Protein AF-A0A6P9CPY7-F1 (afdb_monomer_lite)

pLDDT: mean 78.08, std 15.71, range [41.0, 96.12]

Structure (mmCIF, N/CA/C/O backbone):
data_AF-A0A6P9CPY7-F1
#
_entry.id   AF-A0A6P9CPY7-F1
#
loop_
_atom_site.group_PDB
_atom_site.id
_atom_site.type_symbol
_atom_site.label_atom_id
_atom_site.label_alt_id
_atom_site.label_comp_id
_atom_site.label_asym_id
_atom_site.label_entity_id
_atom_site.label_seq_id
_atom_site.pdbx_PDB_ins_code
_atom_site.Cartn_x
_atom_site.Cartn_y
_atom_site.Cartn_z
_atom_site.occupancy
_atom_site.B_iso_or_equiv
_atom_site.auth_seq_id
_atom_site.auth_comp_id
_atom_site.auth_asym_id
_atom_site.auth_atom_id
_atom_site.pdbx_PDB_model_num
ATOM 1 N N . MET A 1 1 ? -2.309 67.312 27.959 1.00 41.00 1 MET A N 1
ATOM 2 C CA . MET A 1 1 ? -1.343 66.394 27.315 1.00 41.00 1 MET A CA 1
ATOM 3 C C . MET A 1 1 ? -1.838 64.968 27.578 1.00 41.00 1 MET A C 1
ATOM 5 O O . MET A 1 1 ? -1.518 64.408 28.607 1.00 41.00 1 MET A O 1
ATOM 9 N N . ALA A 1 2 ? -2.833 64.400 26.894 1.00 48.09 2 ALA A N 1
ATOM 10 C CA . ALA A 1 2 ? -3.036 64.218 25.455 1.00 48.09 2 ALA A CA 1
ATOM 11 C C . ALA A 1 2 ? -1.926 63.404 24.759 1.00 48.09 2 ALA A C 1
ATOM 13 O O . ALA A 1 2 ? -1.472 63.820 23.706 1.00 48.09 2 ALA A O 1
ATOM 14 N N . TRP A 1 3 ? -1.469 62.279 25.335 1.00 43.56 3 TRP A N 1
ATOM 15 C CA . TRP A 1 3 ? -0.611 61.332 24.593 1.00 43.56 3 TRP A CA 1
ATOM 16 C C . TRP A 1 3 ? -0.505 59.924 25.206 1.00 43.56 3 TRP A C 1
ATOM 18 O O . TRP A 1 3 ? 0.571 59.399 25.451 1.00 43.56 3 TRP A O 1
ATOM 28 N N . LEU A 1 4 ? -1.642 59.277 25.465 1.00 43.91 4 LEU A N 1
ATOM 29 C CA . LEU A 1 4 ? -1.666 57.874 25.910 1.00 43.91 4 LEU A CA 1
ATOM 30 C C . LEU A 1 4 ? -2.839 57.129 25.261 1.00 43.91 4 LEU A C 1
ATOM 32 O O . LEU A 1 4 ? -3.694 56.563 25.929 1.00 43.91 4 LEU A O 1
ATOM 36 N N . LYS A 1 5 ? -2.943 57.207 23.929 1.00 50.91 5 LYS A N 1
ATOM 37 C CA . LYS A 1 5 ? -3.998 56.516 23.160 1.00 50.91 5 LYS A CA 1
ATOM 38 C C . LYS A 1 5 ? -3.510 55.870 21.859 1.00 50.91 5 LYS A C 1
ATOM 40 O O . LYS A 1 5 ? -4.299 55.715 20.936 1.00 50.91 5 LYS A O 1
ATOM 45 N N . LEU A 1 6 ? -2.235 55.486 21.755 1.00 49.78 6 LEU A N 1
ATOM 46 C CA . LEU A 1 6 ? -1.705 54.995 20.473 1.00 49.78 6 LEU A CA 1
ATOM 47 C C . LEU A 1 6 ? -0.731 53.816 20.559 1.00 49.78 6 LEU A C 1
ATOM 49 O O . LEU A 1 6 ? 0.188 53.715 19.758 1.00 49.78 6 LEU A O 1
ATOM 53 N N . THR A 1 7 ? -0.930 52.898 21.503 1.00 50.34 7 THR A N 1
ATOM 54 C CA . THR A 1 7 ? -0.132 51.655 21.557 1.00 50.34 7 THR A CA 1
ATOM 55 C C . THR A 1 7 ? -0.964 50.377 21.615 1.00 50.34 7 THR A C 1
ATOM 57 O O . THR A 1 7 ? -0.409 49.294 21.468 1.00 50.34 7 THR A O 1
ATOM 60 N N . LEU A 1 8 ? -2.293 50.461 21.753 1.00 49.19 8 LEU A N 1
ATOM 61 C CA . LEU A 1 8 ? -3.130 49.269 21.919 1.00 49.19 8 LEU A CA 1
ATOM 62 C C . LEU A 1 8 ? -3.515 48.487 20.640 1.00 49.19 8 LEU A C 1
ATOM 64 O O . LEU A 1 8 ? -3.767 47.293 20.783 1.00 49.19 8 LEU A O 1
ATOM 68 N N . PRO A 1 9 ? -3.571 49.045 19.409 1.00 51.78 9 PRO A N 1
ATOM 69 C CA . PRO A 1 9 ? -4.073 48.257 18.280 1.00 51.78 9 PRO A CA 1
ATOM 70 C C . PRO A 1 9 ? -2.996 47.416 17.571 1.00 51.78 9 PRO A C 1
ATOM 72 O O . PRO A 1 9 ? -3.348 46.489 16.848 1.00 51.78 9 PRO A O 1
ATOM 75 N N . LEU A 1 10 ? -1.695 47.676 17.774 1.00 50.38 10 LEU A N 1
ATOM 76 C CA . LEU A 1 10 ? -0.636 46.948 17.053 1.00 50.38 10 LEU A CA 1
ATOM 77 C C . LEU A 1 10 ? -0.353 45.540 17.602 1.00 50.38 10 LEU A C 1
ATOM 79 O O . LEU A 1 10 ? 0.036 44.664 16.833 1.00 50.38 10 LEU A O 1
ATOM 83 N N . CYS A 1 11 ? -0.606 45.276 18.888 1.00 51.62 11 CYS A N 1
ATOM 84 C CA . CYS A 1 11 ? -0.401 43.936 19.454 1.00 51.62 11 CYS A CA 1
ATOM 85 C C . CYS A 1 11 ? -1.474 42.920 19.022 1.00 51.62 11 CYS A C 1
ATOM 87 O O . CYS A 1 11 ? -1.214 41.720 19.043 1.00 51.62 11 CYS A O 1
ATOM 89 N N . PHE A 1 12 ? -2.656 43.373 18.590 1.00 51.72 12 PHE A N 1
ATOM 90 C CA . PHE A 1 12 ? -3.735 42.478 18.155 1.00 51.72 12 PHE A CA 1
ATOM 91 C C . PHE A 1 12 ? -3.579 41.985 16.708 1.00 51.72 12 PHE A C 1
ATOM 93 O O . PHE A 1 12 ? -4.061 40.904 16.382 1.00 51.72 12 PHE A O 1
ATOM 100 N N . LEU A 1 13 ? -2.861 42.720 15.852 1.00 51.91 13 LEU A N 1
ATOM 101 C CA . LEU A 1 13 ? -2.610 42.317 14.460 1.00 51.91 13 LEU A CA 1
ATOM 102 C C . LEU A 1 13 ? -1.471 41.294 14.317 1.00 51.91 13 LEU A C 1
ATOM 104 O O . LEU A 1 13 ? -1.487 40.500 13.380 1.00 51.91 13 LEU A O 1
ATOM 108 N N . GLY A 1 14 ? -0.517 41.256 15.256 1.00 53.31 14 GLY A N 1
ATOM 109 C CA . GLY A 1 14 ? 0.569 40.265 15.252 1.00 53.31 14 GLY A CA 1
ATOM 110 C C . GLY A 1 14 ? 0.136 38.857 15.681 1.00 53.31 14 GLY A C 1
ATOM 111 O O . GLY A 1 14 ? 0.717 37.873 15.234 1.00 53.31 14 GLY A O 1
ATOM 112 N N . ALA A 1 15 ? -0.909 38.746 16.506 1.00 55.06 15 ALA A N 1
ATOM 113 C CA . ALA A 1 15 ? -1.390 37.465 17.032 1.00 55.06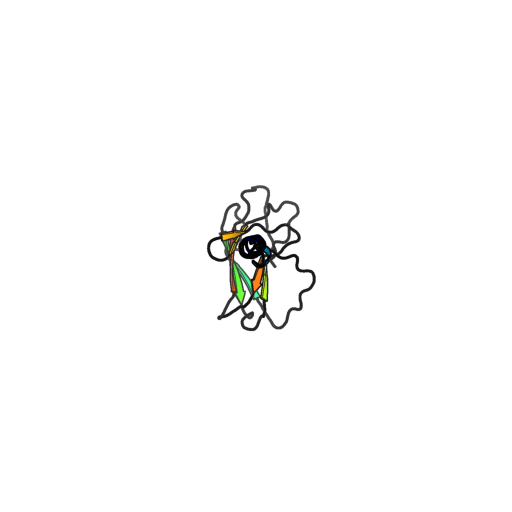 15 ALA A CA 1
ATOM 114 C C . ALA A 1 15 ? -2.281 36.679 16.049 1.00 55.06 15 ALA A C 1
ATOM 116 O O . ALA A 1 15 ? -2.472 35.480 16.226 1.00 55.06 15 ALA A O 1
ATOM 117 N N . LEU A 1 16 ? -2.810 37.328 15.004 1.00 53.69 16 LEU A N 1
ATOM 118 C CA . LEU A 1 16 ? -3.711 36.706 14.021 1.00 53.69 16 LEU A CA 1
ATOM 119 C C . LEU A 1 16 ? -2.994 36.099 12.801 1.00 53.69 16 LEU A C 1
ATOM 121 O O . LEU A 1 16 ? -3.632 35.404 12.016 1.00 53.69 16 LEU A O 1
ATOM 125 N N . LEU A 1 17 ? -1.686 36.332 12.631 1.00 54.03 17 LEU A N 1
ATOM 126 C CA . LEU A 1 17 ? -0.915 35.833 11.477 1.00 54.03 17 LEU A CA 1
ATOM 127 C C . LEU A 1 17 ? -0.151 34.528 11.743 1.00 54.03 17 LEU A C 1
ATOM 129 O O . LEU A 1 17 ? 0.429 33.956 10.824 1.00 54.03 17 LEU A O 1
ATOM 133 N N . VAL A 1 18 ? -0.177 34.023 12.975 1.00 56.78 18 VAL A N 1
ATOM 134 C CA . VAL A 1 18 ? 0.373 32.712 13.346 1.00 56.78 18 VAL A CA 1
ATOM 135 C C . VAL A 1 18 ? -0.775 31.725 13.530 1.00 56.78 18 VAL A C 1
ATOM 137 O O . VAL A 1 18 ? -1.040 31.242 14.627 1.00 56.78 18 VAL A O 1
ATOM 140 N N . LEU A 1 19 ? -1.481 31.406 12.439 1.00 54.00 19 LEU A N 1
ATOM 141 C CA . LEU A 1 19 ? -2.185 30.126 12.410 1.00 54.00 19 LEU A CA 1
ATOM 142 C C . LEU A 1 19 ? -1.112 29.031 12.479 1.00 54.00 19 LEU A C 1
ATOM 144 O O . LEU A 1 19 ? -0.206 29.022 11.638 1.00 54.00 19 LEU A O 1
ATOM 148 N N . PRO A 1 20 ? -1.166 28.112 13.455 1.00 54.22 20 PRO A N 1
ATOM 149 C CA . PRO A 1 20 ? -0.209 27.031 13.515 1.00 54.22 20 PRO A CA 1
ATOM 150 C C . PRO A 1 20 ? -0.470 26.117 12.318 1.00 54.22 20 PRO A C 1
ATOM 152 O O . PRO A 1 20 ? -1.401 25.314 12.322 1.00 54.22 20 PRO A O 1
ATOM 155 N N . ALA A 1 21 ? 0.408 26.169 11.314 1.00 55.47 21 ALA A N 1
ATOM 156 C CA . ALA A 1 21 ? 0.531 25.104 10.313 1.00 55.47 21 ALA A CA 1
ATOM 157 C C . ALA A 1 21 ? 0.732 23.719 10.978 1.00 55.47 21 ALA A C 1
ATOM 159 O O . ALA A 1 21 ? 0.482 22.684 10.374 1.00 55.47 21 ALA A O 1
ATOM 160 N N . TYR A 1 22 ? 1.104 23.721 12.262 1.00 51.31 22 TYR A N 1
ATOM 161 C CA . TYR A 1 22 ? 1.220 22.578 13.161 1.00 51.31 22 TYR A CA 1
ATOM 162 C C . TYR A 1 22 ? -0.090 21.821 13.452 1.00 51.31 22 TYR A C 1
ATOM 164 O O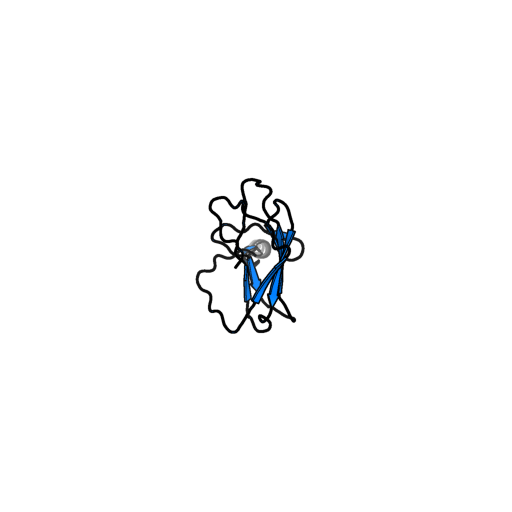 . TYR A 1 22 ? -0.036 20.717 13.983 1.00 51.31 22 TYR A O 1
ATOM 172 N N . CYS A 1 23 ? -1.266 22.380 13.137 1.00 47.31 23 CYS A N 1
ATOM 173 C CA . CYS A 1 23 ? -2.538 21.661 13.296 1.00 47.31 23 CYS A CA 1
ATOM 174 C C . CYS A 1 23 ? -2.900 20.771 12.097 1.00 47.31 23 CYS A C 1
ATOM 176 O O . CYS A 1 23 ? -3.892 20.046 12.167 1.00 47.31 23 CYS A O 1
ATOM 178 N N . GLN A 1 24 ? -2.122 20.793 11.011 1.00 54.16 24 GLN A N 1
ATOM 179 C CA . GLN A 1 24 ? -2.272 19.807 9.945 1.00 54.16 24 GLN A CA 1
ATOM 180 C C . GLN A 1 24 ? -1.512 18.546 10.356 1.00 54.16 24 GLN A C 1
ATOM 182 O O . GLN A 1 24 ? -0.283 18.543 10.393 1.00 54.16 24 GLN A O 1
ATOM 187 N N . GLN A 1 25 ? -2.243 17.488 10.714 1.00 59.38 25 GLN A N 1
ATOM 188 C CA . GLN A 1 25 ? -1.642 16.174 10.933 1.00 59.38 25 GLN A CA 1
ATOM 189 C C . GLN A 1 25 ? -0.925 15.765 9.647 1.00 59.38 25 GLN A C 1
ATOM 191 O O . GLN A 1 25 ? -1.538 15.710 8.580 1.00 59.38 25 GLN A O 1
ATOM 196 N N . ALA A 1 26 ? 0.390 15.565 9.745 1.00 69.06 26 ALA A N 1
ATOM 197 C CA . ALA A 1 26 ? 1.156 15.036 8.636 1.00 69.06 26 ALA A CA 1
ATOM 198 C C . ALA A 1 26 ? 0.661 13.610 8.355 1.00 69.06 26 ALA A C 1
ATOM 200 O O . ALA A 1 26 ? 0.415 12.856 9.295 1.00 69.06 26 ALA A O 1
ATOM 201 N N . PRO A 1 27 ? 0.520 13.228 7.084 1.00 81.19 27 PRO A N 1
ATOM 202 C CA . PRO A 1 27 ? -0.041 11.926 6.731 1.00 81.19 27 PRO A CA 1
ATOM 203 C C . PRO A 1 27 ? 0.852 10.743 7.109 1.00 81.19 27 PRO A C 1
ATOM 205 O O . PRO A 1 27 ? 0.376 9.618 7.242 1.00 81.19 27 PRO A O 1
ATOM 208 N N . CYS A 1 28 ? 2.142 11.005 7.327 1.00 88.50 28 CYS A N 1
ATOM 209 C CA . CYS A 1 28 ? 3.085 10.059 7.902 1.00 88.50 28 CYS A CA 1
ATOM 210 C C . CYS A 1 28 ? 3.187 10.275 9.415 1.00 88.50 28 CYS A C 1
ATOM 212 O O . CYS A 1 28 ? 3.569 11.357 9.863 1.00 88.50 28 CYS A O 1
ATOM 214 N N . GLU A 1 29 ? 2.900 9.235 10.196 1.00 88.25 29 GLU A N 1
ATOM 215 C CA . GLU A 1 29 ? 3.014 9.252 11.656 1.00 88.25 29 GLU A CA 1
ATOM 216 C C . GLU A 1 29 ? 3.920 8.116 12.155 1.00 88.25 29 GLU A C 1
ATOM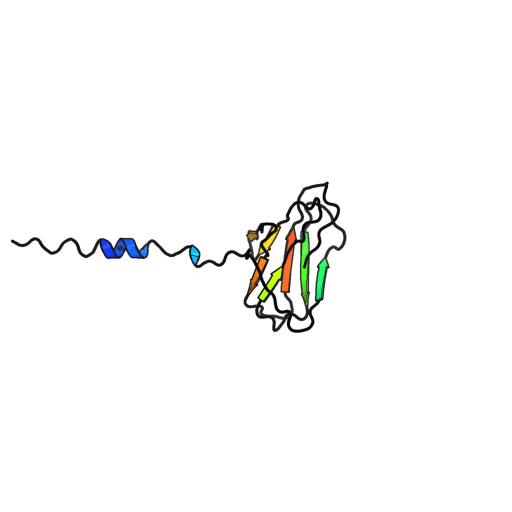 218 O O . GLU A 1 29 ? 3.942 7.012 11.604 1.00 88.25 29 GLU A O 1
ATOM 223 N N . VAL A 1 30 ? 4.670 8.370 13.233 1.00 86.12 30 VAL A N 1
ATOM 224 C CA . VAL A 1 30 ? 5.433 7.328 13.937 1.00 86.12 30 VAL A CA 1
ATOM 225 C C . VAL A 1 30 ? 4.490 6.580 14.873 1.00 86.12 30 VAL A C 1
ATOM 227 O O . VAL A 1 30 ? 4.200 7.030 15.986 1.00 86.12 30 VAL A O 1
ATOM 230 N N . VAL A 1 31 ? 4.025 5.410 14.441 1.00 83.19 31 VAL A N 1
ATOM 231 C CA . VAL A 1 31 ? 3.107 4.591 15.235 1.00 83.19 31 VAL A CA 1
ATOM 232 C C . VAL A 1 31 ? 3.883 3.631 16.132 1.00 83.19 31 VAL A C 1
ATOM 234 O O . VAL A 1 31 ? 4.590 2.743 15.667 1.00 83.19 31 VAL A O 1
ATOM 237 N N . ARG A 1 32 ? 3.727 3.785 17.451 1.00 80.75 32 ARG A N 1
ATOM 238 C CA . ARG A 1 32 ? 4.422 2.945 18.445 1.00 80.75 32 ARG A CA 1
ATOM 239 C C . ARG A 1 32 ? 3.626 1.727 18.899 1.00 80.75 32 ARG A C 1
ATOM 241 O O . ARG A 1 32 ? 4.214 0.750 19.350 1.00 80.75 32 ARG A O 1
ATOM 248 N N . LYS A 1 33 ? 2.296 1.805 18.860 1.00 79.81 33 LYS A N 1
ATOM 249 C CA . LYS A 1 33 ? 1.415 0.746 19.354 1.00 79.81 33 LYS A CA 1
ATOM 250 C C . LYS A 1 33 ? 0.120 0.736 18.560 1.00 79.81 33 LYS A C 1
ATOM 252 O O . LYS A 1 33 ? -0.552 1.758 18.469 1.00 79.81 33 LYS A O 1
ATOM 257 N N . THR A 1 34 ? -0.234 -0.432 18.049 1.00 77.62 34 THR A N 1
ATOM 258 C CA . THR A 1 34 ? -1.524 -0.704 17.418 1.00 77.62 34 THR A CA 1
ATOM 259 C C . THR A 1 34 ? -2.234 -1.799 18.205 1.00 77.62 34 THR A C 1
ATOM 261 O O . THR A 1 34 ? -1.597 -2.666 18.807 1.00 77.62 34 THR A O 1
ATOM 264 N N . VAL A 1 35 ? -3.562 -1.730 18.261 1.00 79.94 35 VAL A N 1
ATOM 265 C CA . VAL A 1 35 ? -4.399 -2.797 18.818 1.00 79.94 35 VAL A CA 1
ATOM 266 C C . VAL A 1 35 ? -5.331 -3.232 17.695 1.00 79.94 35 VAL A C 1
ATOM 268 O O . VAL A 1 35 ? -6.296 -2.517 17.422 1.00 79.94 35 VAL A O 1
ATOM 271 N N . PRO A 1 36 ? -5.037 -4.344 17.000 1.00 76.62 36 PRO A N 1
ATOM 272 C CA . PRO A 1 36 ? -5.945 -4.855 15.987 1.00 76.62 36 PRO A CA 1
ATOM 273 C C . PRO A 1 36 ? -7.244 -5.294 16.668 1.00 76.62 36 PRO A C 1
ATOM 275 O O . PRO A 1 36 ? -7.221 -6.055 17.637 1.00 76.62 36 PRO A O 1
ATOM 278 N N . GLN A 1 37 ? -8.378 -4.800 16.178 1.00 75.00 37 GLN A N 1
ATOM 279 C CA . GLN A 1 37 ? -9.702 -5.236 16.609 1.00 75.00 37 GLN A CA 1
ATOM 280 C C . GLN A 1 37 ? -10.481 -5.723 15.390 1.00 75.00 37 GLN A C 1
ATOM 282 O O . GLN A 1 37 ? -10.681 -4.970 14.442 1.00 75.00 37 GLN A O 1
ATOM 287 N N . GLY A 1 38 ? -10.920 -6.981 15.428 1.00 79.88 38 GLY A N 1
ATOM 288 C CA . GLY A 1 38 ? -11.669 -7.609 14.340 1.00 79.88 38 GLY A CA 1
ATOM 289 C C . GLY A 1 38 ? -10.804 -8.429 13.382 1.00 79.88 38 GLY A C 1
ATOM 290 O O . GLY A 1 38 ? -9.648 -8.741 13.665 1.00 79.88 38 GLY A O 1
ATOM 291 N N . SER A 1 39 ? -11.407 -8.814 12.260 1.00 85.00 39 SER A N 1
ATOM 292 C CA . SER A 1 39 ? -10.766 -9.567 11.184 1.00 85.00 39 SER A CA 1
ATOM 293 C C . SER A 1 39 ? -10.725 -8.692 9.940 1.00 85.00 39 SER A C 1
ATOM 295 O O . SER A 1 39 ? -11.754 -8.179 9.507 1.00 85.00 39 SER A O 1
ATOM 297 N N . PHE A 1 40 ? -9.528 -8.503 9.402 1.00 87.94 40 PHE A N 1
ATOM 298 C CA . PHE A 1 40 ? -9.267 -7.678 8.232 1.00 87.94 40 PHE A CA 1
ATOM 299 C C . PHE A 1 40 ? -8.402 -8.456 7.250 1.00 87.94 40 PHE A C 1
ATOM 301 O O . PHE A 1 40 ? -7.657 -9.362 7.635 1.00 87.94 40 PHE A O 1
ATOM 308 N N . ARG A 1 41 ? -8.498 -8.090 5.977 1.00 91.38 41 ARG A N 1
ATOM 309 C CA . ARG A 1 41 ? -7.701 -8.683 4.908 1.00 91.38 41 ARG A CA 1
ATOM 310 C C . ARG A 1 41 ? -7.065 -7.578 4.083 1.00 91.38 41 ARG A C 1
ATOM 312 O O . ARG A 1 41 ? -7.766 -6.672 3.643 1.00 91.38 41 ARG A O 1
ATOM 319 N N . LEU A 1 42 ? -5.750 -7.677 3.913 1.00 92.75 42 LEU A N 1
ATOM 320 C CA . LEU A 1 42 ? -4.942 -6.819 3.057 1.00 92.75 42 LEU A CA 1
ATOM 321 C C . LEU A 1 42 ? -4.775 -7.503 1.698 1.00 92.75 42 LEU A C 1
ATOM 323 O O . LEU A 1 42 ? -4.299 -8.635 1.640 1.00 92.75 42 LEU A O 1
ATOM 327 N N . ASP A 1 43 ? -5.139 -6.813 0.624 1.00 94.94 43 ASP A N 1
ATOM 328 C CA . ASP A 1 43 ? -4.936 -7.260 -0.752 1.00 94.94 43 ASP A CA 1
ATOM 329 C C . ASP A 1 43 ? -4.160 -6.180 -1.527 1.00 94.94 43 ASP A C 1
ATOM 331 O O . ASP A 1 43 ? -4.469 -4.986 -1.433 1.00 94.94 43 ASP A O 1
ATOM 335 N N . VAL A 1 44 ? -3.149 -6.607 -2.290 1.00 95.06 44 VAL A N 1
ATOM 336 C CA . VAL A 1 44 ? -2.277 -5.745 -3.103 1.00 95.06 44 VAL A CA 1
ATOM 337 C C . VAL A 1 44 ? -2.313 -6.216 -4.555 1.00 95.06 44 VAL A C 1
ATOM 339 O O . VAL A 1 44 ? -2.110 -7.400 -4.822 1.00 95.06 44 VAL A O 1
ATOM 342 N N . GLU A 1 45 ? -2.561 -5.295 -5.485 1.00 96.12 45 GLU A N 1
ATOM 343 C CA . GLU A 1 45 ? -2.643 -5.567 -6.924 1.00 96.12 45 GLU A CA 1
ATOM 344 C C . GLU A 1 45 ? -1.861 -4.508 -7.729 1.00 96.12 45 GLU A C 1
ATOM 346 O O . GLU A 1 45 ? -2.122 -3.317 -7.542 1.00 96.12 45 GLU A O 1
ATOM 351 N N . PRO A 1 46 ? -0.948 -4.888 -8.644 1.00 95.06 46 PRO A N 1
ATOM 352 C CA . PRO A 1 46 ? -0.560 -6.260 -8.993 1.00 95.06 46 PRO A CA 1
ATOM 353 C C . PRO A 1 46 ? 0.271 -6.941 -7.891 1.00 95.06 46 PRO A C 1
ATOM 355 O O . PRO A 1 46 ? 0.773 -6.285 -6.984 1.00 95.06 46 PRO A O 1
ATOM 358 N N . HIS A 1 47 ? 0.395 -8.270 -7.951 1.00 92.38 47 HIS A N 1
ATOM 359 C CA . HIS A 1 47 ? 1.176 -9.031 -6.966 1.00 92.38 47 HIS A CA 1
ATOM 360 C C . HIS A 1 47 ? 2.677 -9.056 -7.288 1.00 92.38 47 HIS A C 1
ATOM 362 O O . HIS A 1 47 ? 3.509 -9.050 -6.383 1.00 92.38 47 HIS A O 1
ATOM 368 N N . ASP A 1 48 ? 3.022 -9.063 -8.576 1.00 91.12 48 ASP A N 1
ATOM 369 C CA . ASP A 1 48 ? 4.408 -9.116 -9.029 1.00 91.12 48 ASP A CA 1
ATOM 370 C C . ASP A 1 48 ? 5.059 -7.733 -8.970 1.00 91.12 48 ASP A C 1
ATOM 372 O O . ASP A 1 48 ? 4.523 -6.748 -9.485 1.00 91.12 48 ASP A O 1
ATOM 376 N N . TYR A 1 49 ? 6.241 -7.665 -8.355 1.00 89.25 49 TYR A N 1
ATOM 377 C CA . TYR A 1 49 ? 6.953 -6.406 -8.194 1.00 89.25 49 TYR A CA 1
ATOM 378 C C . TYR A 1 49 ? 7.636 -5.963 -9.500 1.00 89.25 49 TYR A C 1
ATOM 380 O O . TYR A 1 49 ? 8.605 -6.567 -9.957 1.00 89.25 49 TYR A O 1
ATOM 388 N N . THR A 1 50 ? 7.173 -4.847 -10.049 1.00 91.38 50 THR A N 1
ATOM 389 C CA . THR A 1 50 ? 7.804 -4.044 -11.098 1.00 91.38 50 THR A CA 1
ATOM 390 C C . THR A 1 50 ? 8.227 -2.668 -10.547 1.00 91.38 50 THR A C 1
ATOM 392 O O . THR A 1 50 ? 7.400 -1.976 -9.943 1.00 91.38 50 THR A O 1
ATOM 395 N N . PRO A 1 51 ? 9.491 -2.234 -10.735 1.00 90.19 51 PRO A N 1
ATOM 396 C CA . PRO A 1 51 ? 9.950 -0.896 -10.353 1.00 90.19 51 PRO A CA 1
ATOM 397 C C . PRO A 1 51 ? 9.197 0.225 -11.076 1.00 90.19 51 PRO A C 1
ATOM 399 O O . PRO A 1 51 ? 8.878 0.106 -12.257 1.00 90.19 51 PRO A O 1
ATOM 402 N N . ASN A 1 52 ? 9.001 1.355 -10.391 1.00 91.44 52 ASN A N 1
ATOM 403 C CA . ASN A 1 52 ? 8.262 2.522 -10.890 1.00 91.44 52 ASN A CA 1
ATOM 404 C C . ASN A 1 52 ? 6.810 2.223 -11.326 1.00 91.44 52 ASN A C 1
ATOM 406 O O . ASN A 1 52 ? 6.224 2.981 -12.099 1.00 91.44 52 ASN A O 1
ATOM 410 N N . ASP A 1 53 ? 6.234 1.131 -10.829 1.00 93.88 53 ASP A N 1
ATOM 411 C CA . ASP A 1 53 ? 4.838 0.767 -11.057 1.00 93.88 53 ASP A CA 1
ATOM 412 C C . ASP A 1 53 ? 3.945 1.131 -9.862 1.00 93.88 53 ASP A C 1
ATOM 414 O O . ASP A 1 53 ? 4.438 1.423 -8.759 1.00 93.88 53 ASP A O 1
ATOM 418 N N . ILE A 1 54 ? 2.632 1.130 -10.100 1.00 95.50 54 ILE A N 1
ATOM 419 C CA . ILE A 1 54 ? 1.604 1.548 -9.151 1.00 95.50 54 ILE A CA 1
ATOM 420 C C . ILE A 1 54 ? 0.791 0.351 -8.666 1.00 95.50 54 ILE A C 1
ATOM 422 O O . ILE A 1 54 ? 0.131 -0.338 -9.438 1.00 95.50 54 ILE A O 1
ATOM 426 N N . TYR A 1 55 ? 0.748 0.198 -7.350 1.00 94.94 55 TYR A N 1
ATOM 427 C CA . TYR A 1 55 ? 0.072 -0.877 -6.647 1.00 94.94 55 TYR A CA 1
ATOM 428 C C . TYR A 1 55 ? -1.161 -0.322 -5.958 1.00 94.94 55 TYR A C 1
ATOM 430 O O . TYR A 1 55 ? -1.086 0.617 -5.166 1.00 94.94 55 TYR A O 1
ATOM 438 N N . THR A 1 56 ? -2.315 -0.909 -6.243 1.00 96.12 56 THR A N 1
ATOM 439 C CA . THR A 1 56 ? -3.510 -0.724 -5.432 1.00 96.12 56 THR A CA 1
ATOM 440 C C . THR A 1 56 ? -3.359 -1.544 -4.162 1.00 96.12 56 THR A C 1
ATOM 442 O O . THR A 1 56 ? -3.231 -2.760 -4.224 1.00 96.12 56 THR A O 1
ATOM 445 N N . VAL A 1 57 ? -3.446 -0.881 -3.015 1.00 94.94 57 VAL A N 1
ATOM 446 C CA . VAL A 1 57 ? -3.484 -1.517 -1.700 1.00 94.94 57 VAL A CA 1
ATOM 447 C C . VAL A 1 57 ? -4.887 -1.346 -1.146 1.00 94.94 57 VAL A C 1
ATOM 449 O O . VAL A 1 57 ? -5.400 -0.227 -1.071 1.00 94.94 57 VAL A O 1
ATOM 452 N N . SER A 1 58 ? -5.525 -2.448 -0.777 1.00 92.94 58 SER A N 1
ATOM 453 C CA . SER A 1 58 ? -6.888 -2.440 -0.262 1.00 92.94 58 SER A CA 1
ATOM 454 C C . SER A 1 58 ? -7.019 -3.256 1.013 1.00 92.94 58 SER A C 1
ATOM 456 O O . SER A 1 58 ? -6.382 -4.295 1.162 1.00 92.94 58 SER A O 1
ATOM 458 N N . ILE A 1 59 ? -7.840 -2.764 1.940 1.00 91.88 59 ILE A N 1
ATOM 459 C CA . ILE A 1 59 ? -8.183 -3.463 3.174 1.00 91.88 59 ILE A CA 1
ATOM 460 C C . ILE A 1 59 ? -9.695 -3.637 3.244 1.00 91.88 59 ILE A C 1
ATOM 462 O O . ILE A 1 59 ? -10.456 -2.665 3.189 1.00 91.88 59 ILE A O 1
ATOM 466 N N 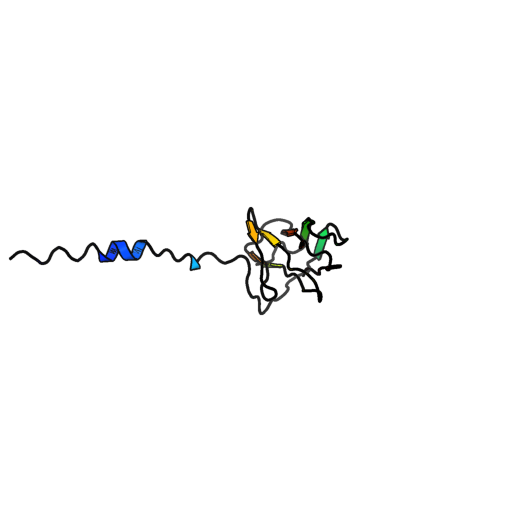. THR A 1 60 ? -10.116 -4.888 3.400 1.00 90.75 60 THR A N 1
ATOM 467 C CA . THR A 1 60 ? -11.510 -5.283 3.630 1.00 90.75 60 THR A CA 1
ATOM 468 C C . THR A 1 60 ? -11.712 -5.714 5.086 1.00 90.75 60 THR A C 1
ATOM 470 O O . THR A 1 60 ? -10.758 -6.093 5.768 1.00 90.75 60 THR A O 1
ATOM 473 N N . GLY A 1 61 ? -12.944 -5.597 5.599 1.00 87.38 61 GLY A N 1
ATOM 474 C CA . GLY A 1 61 ? -13.276 -5.891 7.004 1.00 87.38 61 GLY A CA 1
ATOM 475 C C . GLY A 1 61 ? -12.922 -4.781 8.009 1.00 87.38 61 GLY A C 1
ATOM 476 O O . GLY A 1 61 ? -13.127 -4.947 9.208 1.00 87.38 61 GLY A O 1
ATOM 477 N N . ALA A 1 62 ? -12.427 -3.630 7.539 1.00 85.38 62 ALA A N 1
ATOM 478 C CA . ALA A 1 62 ? -12.039 -2.479 8.367 1.00 85.38 62 ALA A CA 1
ATOM 479 C C . ALA A 1 62 ? -13.136 -1.398 8.496 1.00 85.38 62 ALA A C 1
ATOM 481 O O . ALA A 1 62 ? -12.848 -0.253 8.826 1.00 85.38 62 ALA A O 1
ATOM 482 N N . GLU A 1 63 ? -14.398 -1.750 8.245 1.00 83.06 63 GLU A N 1
ATOM 483 C CA . GLU A 1 63 ? -15.547 -0.824 8.214 1.00 83.06 63 GLU A CA 1
ATOM 484 C C . GLU A 1 63 ? -15.760 -0.077 9.539 1.00 83.06 63 GLU A C 1
ATOM 486 O O . GLU A 1 63 ? -16.153 1.085 9.548 1.00 83.06 63 GLU A O 1
ATOM 491 N N . ASN A 1 64 ? -15.469 -0.742 10.661 1.00 81.31 64 ASN A N 1
ATOM 492 C CA . ASN A 1 64 ? -15.600 -0.185 12.009 1.00 81.31 64 ASN A CA 1
ATOM 493 C C . ASN A 1 64 ? -14.252 0.265 12.600 1.00 81.31 64 ASN A C 1
ATOM 495 O O . ASN A 1 64 ? -14.162 0.542 13.797 1.00 81.31 64 ASN A O 1
ATOM 499 N N . ALA A 1 65 ? -13.183 0.293 11.797 1.00 82.56 65 ALA A N 1
ATOM 500 C CA . ALA A 1 65 ? -11.872 0.717 12.268 1.00 82.56 65 ALA A CA 1
ATOM 501 C C . ALA A 1 65 ? -11.847 2.238 12.479 1.00 82.56 65 ALA A C 1
ATOM 503 O O . ALA A 1 65 ? -12.255 3.014 11.619 1.00 82.56 65 ALA A O 1
ATOM 504 N N . SER A 1 66 ? -11.307 2.684 13.614 1.00 83.81 66 SER A N 1
ATOM 505 C CA . SER A 1 66 ? -11.103 4.116 13.880 1.00 83.81 66 SER A CA 1
ATOM 506 C C . SER A 1 66 ? -10.008 4.725 12.997 1.00 83.81 66 SER A C 1
ATOM 508 O O . SER A 1 66 ? -10.059 5.905 12.638 1.00 83.81 66 SER A O 1
ATOM 510 N N . SER A 1 67 ? -9.013 3.913 12.645 1.00 87.12 67 SER A N 1
ATOM 511 C CA . SER A 1 67 ? -7.885 4.288 11.804 1.00 87.12 67 SER A CA 1
ATOM 512 C C . SER A 1 67 ? -7.250 3.062 11.169 1.00 87.12 67 SER A C 1
ATOM 514 O O . SER A 1 67 ? -7.288 1.975 11.748 1.00 87.12 67 SER A O 1
ATOM 516 N N . VAL A 1 68 ? -6.580 3.276 10.045 1.00 88.88 68 VAL A N 1
ATOM 517 C CA . VAL A 1 68 ? -5.724 2.293 9.390 1.00 88.88 68 VAL A CA 1
ATOM 518 C C . VAL A 1 68 ? -4.363 2.894 9.119 1.00 88.88 68 VAL A C 1
ATOM 520 O O . VAL A 1 68 ? -4.224 4.092 8.884 1.00 88.88 68 VAL A O 1
ATOM 523 N N . ILE A 1 69 ? -3.352 2.043 9.208 1.00 90.06 69 ILE A N 1
ATOM 524 C CA . ILE A 1 69 ? -1.957 2.417 9.080 1.00 90.06 69 ILE A CA 1
ATOM 525 C C . ILE A 1 69 ? -1.360 1.525 8.005 1.00 90.06 69 ILE A C 1
ATOM 527 O O . ILE A 1 69 ? -1.508 0.312 8.092 1.00 90.06 69 ILE A O 1
ATOM 531 N N . PHE A 1 70 ? -0.698 2.131 7.027 1.00 90.81 70 PHE A N 1
ATOM 532 C CA . PHE A 1 70 ? 0.033 1.430 5.984 1.00 90.81 70 PHE A CA 1
ATOM 533 C C . PHE A 1 70 ? 1.525 1.658 6.161 1.00 90.81 70 PHE A C 1
ATOM 535 O O . PHE A 1 70 ? 1.992 2.801 6.253 1.00 90.81 70 PHE A O 1
ATOM 542 N N . GLN A 1 71 ? 2.286 0.573 6.168 1.00 89.12 71 GLN A N 1
ATOM 543 C CA . GLN A 1 71 ? 3.734 0.633 6.263 1.00 89.12 71 GLN A CA 1
ATOM 544 C C . GLN A 1 71 ? 4.392 -0.225 5.191 1.00 89.12 71 GLN A C 1
ATOM 546 O O . GLN A 1 71 ? 3.989 -1.358 4.947 1.00 89.12 71 GLN A O 1
ATOM 551 N N . ILE A 1 72 ? 5.456 0.316 4.597 1.00 86.81 72 ILE A N 1
ATOM 552 C CA . ILE A 1 72 ? 6.388 -0.469 3.793 1.00 86.81 72 ILE A CA 1
ATOM 553 C C . ILE A 1 72 ? 7.454 -1.015 4.728 1.00 86.81 72 ILE A C 1
ATOM 555 O O . ILE A 1 72 ? 8.157 -0.247 5.389 1.00 86.81 72 ILE A O 1
ATOM 559 N N . LEU A 1 73 ? 7.570 -2.334 4.784 1.00 82.44 73 LEU A N 1
ATOM 560 C CA . LEU A 1 73 ? 8.684 -2.974 5.453 1.00 82.44 73 LEU A CA 1
ATOM 561 C C . LEU A 1 73 ? 9.886 -2.954 4.512 1.00 82.44 73 LEU A C 1
ATOM 563 O O . LEU A 1 73 ? 9.781 -3.441 3.381 1.00 82.44 73 LEU A O 1
ATOM 567 N N . PRO A 1 74 ? 11.015 -2.364 4.937 1.00 66.31 74 PRO A N 1
ATOM 568 C CA . PRO A 1 74 ? 12.171 -2.316 4.079 1.00 66.31 74 PRO A CA 1
ATOM 569 C C . PRO A 1 74 ? 12.699 -3.737 3.869 1.00 66.31 74 PRO A C 1
ATOM 571 O O . PRO A 1 74 ? 13.100 -4.394 4.828 1.00 66.31 74 PRO A O 1
ATOM 574 N N . SER A 1 75 ? 12.723 -4.210 2.621 1.00 65.31 75 SER A N 1
ATOM 575 C CA . SER A 1 75 ? 13.647 -5.289 2.268 1.00 65.31 75 SER A CA 1
ATOM 576 C C . SER A 1 75 ? 15.057 -4.694 2.254 1.00 65.31 75 SER A C 1
ATOM 578 O O . SER A 1 75 ? 15.199 -3.481 2.084 1.00 65.31 75 SER A O 1
ATOM 580 N N . GLU A 1 76 ? 16.107 -5.503 2.438 1.00 58.00 76 GLU A N 1
ATOM 581 C CA . GLU A 1 76 ? 17.506 -5.032 2.552 1.00 58.00 76 GLU A CA 1
ATOM 582 C C . GLU A 1 76 ? 17.957 -4.075 1.427 1.00 58.00 76 GLU A C 1
ATOM 584 O O . GLU A 1 76 ? 18.962 -3.389 1.573 1.00 58.00 76 GLU A O 1
ATOM 589 N N . ASN A 1 77 ? 17.195 -3.965 0.333 1.00 54.50 77 ASN A N 1
ATOM 590 C CA . ASN A 1 77 ? 17.445 -3.029 -0.754 1.00 54.50 77 ASN A CA 1
ATOM 591 C C . ASN A 1 77 ? 16.220 -2.235 -1.218 1.00 54.50 77 ASN A C 1
ATOM 593 O O . ASN A 1 77 ? 16.341 -1.540 -2.224 1.00 54.50 77 ASN A O 1
ATOM 597 N N . SER A 1 78 ? 15.058 -2.300 -0.551 1.00 58.41 78 SER A N 1
ATOM 598 C CA . SER A 1 78 ? 13.863 -1.595 -1.029 1.00 58.41 78 SER A CA 1
ATOM 599 C C . SER A 1 78 ? 14.094 -0.088 -1.011 1.00 58.41 78 SER A C 1
ATOM 601 O O . SER A 1 78 ? 14.117 0.549 0.046 1.00 58.41 78 SER A O 1
ATOM 603 N N . GLY A 1 79 ? 14.234 0.507 -2.193 1.00 58.78 79 GLY A N 1
ATOM 604 C CA . GLY A 1 79 ? 14.042 1.936 -2.343 1.00 58.78 79 GLY A CA 1
ATOM 605 C C . GLY A 1 79 ? 12.651 2.264 -1.813 1.00 58.78 79 GLY A C 1
ATOM 606 O O . GLY A 1 79 ? 11.667 1.651 -2.227 1.00 58.78 79 GLY A O 1
ATOM 607 N N . GLY A 1 80 ? 12.571 3.182 -0.849 1.00 77.00 80 GLY A N 1
ATOM 608 C CA . GLY A 1 80 ? 11.286 3.641 -0.334 1.00 77.00 80 GLY A CA 1
ATOM 609 C C . GLY A 1 80 ? 10.372 4.090 -1.479 1.00 77.00 80 GLY A C 1
ATOM 610 O O . GLY A 1 80 ? 10.836 4.656 -2.471 1.00 77.00 80 GLY A O 1
ATOM 611 N N . GLY A 1 81 ? 9.078 3.815 -1.354 1.00 87.00 81 GLY A N 1
ATOM 612 C CA . GLY A 1 81 ? 8.074 4.228 -2.333 1.00 87.00 81 GLY A CA 1
ATOM 613 C C . GLY A 1 81 ? 7.358 5.521 -1.952 1.00 87.00 81 GLY A C 1
ATOM 614 O O . GLY A 1 81 ? 7.752 6.236 -1.025 1.00 87.00 81 GLY A O 1
ATOM 615 N N . LEU A 1 82 ? 6.297 5.821 -2.693 1.00 92.00 82 LEU A N 1
ATOM 616 C CA . LEU A 1 82 ? 5.408 6.954 -2.454 1.00 92.00 82 LEU A CA 1
ATOM 617 C C . LEU A 1 82 ? 3.990 6.438 -2.238 1.00 92.00 82 LEU A C 1
ATOM 619 O O . LEU A 1 82 ? 3.503 5.625 -3.013 1.00 92.00 82 LEU A O 1
ATOM 623 N N . TRP A 1 83 ? 3.322 6.926 -1.206 1.00 93.06 83 TRP A N 1
ATOM 6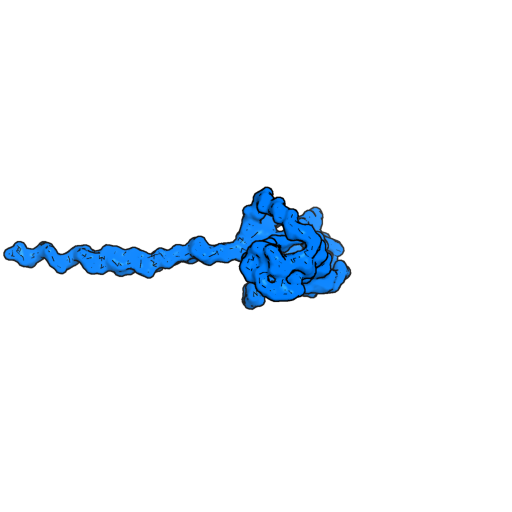24 C CA . TRP A 1 83 ? 1.897 6.713 -1.003 1.00 93.06 83 TRP A CA 1
ATOM 625 C C . TRP A 1 83 ? 1.093 7.807 -1.696 1.00 93.06 83 TRP A C 1
ATOM 627 O O . TRP A 1 83 ? 1.498 8.969 -1.705 1.00 93.06 83 TRP A O 1
ATOM 637 N N . GLU A 1 84 ? -0.057 7.443 -2.248 1.00 91.88 84 GLU A N 1
ATOM 638 C CA . GLU A 1 84 ? -1.040 8.381 -2.775 1.00 91.88 84 GLU A CA 1
ATOM 639 C C . GLU A 1 84 ? -2.122 8.624 -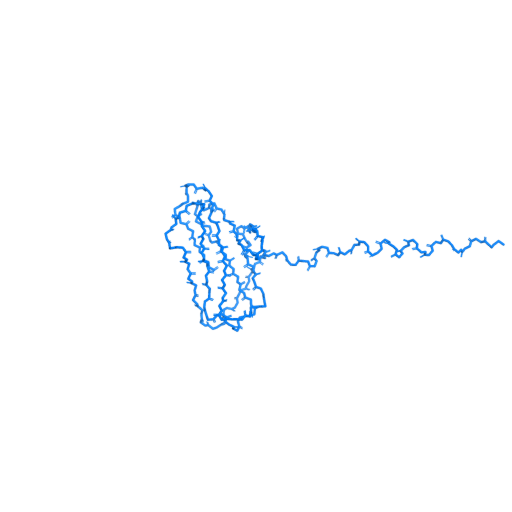1.719 1.00 91.88 84 GLU A C 1
ATOM 641 O O . GLU A 1 84 ? -2.883 7.723 -1.347 1.00 91.88 84 GLU A O 1
ATOM 646 N N . GLU A 1 85 ? -2.180 9.857 -1.226 1.00 86.56 85 GLU A N 1
ATOM 647 C CA . GLU A 1 85 ? -3.184 10.309 -0.272 1.00 86.56 85 GLU A CA 1
ATOM 648 C C . GLU A 1 85 ? -3.968 11.478 -0.877 1.00 86.56 85 GLU A C 1
ATOM 650 O O . GLU A 1 85 ? -3.457 12.589 -1.059 1.00 86.56 85 GLU A O 1
ATOM 655 N N . GLY A 1 86 ? -5.228 11.218 -1.233 1.00 82.12 86 GLY A N 1
ATOM 656 C CA . GLY A 1 86 ? -6.034 12.167 -1.995 1.00 82.12 86 GLY A CA 1
ATOM 657 C C . GLY A 1 86 ? -5.355 12.509 -3.323 1.00 82.12 86 GLY A C 1
ATOM 658 O O . GLY A 1 86 ? -5.165 11.636 -4.158 1.00 82.12 86 GLY A O 1
ATOM 659 N N . ASN A 1 87 ? -4.960 13.773 -3.496 1.00 81.94 87 ASN A N 1
ATOM 660 C CA . ASN A 1 87 ? -4.270 14.265 -4.699 1.00 81.94 87 ASN A CA 1
ATOM 661 C C . ASN A 1 87 ? -2.772 14.533 -4.460 1.00 81.94 87 ASN A C 1
ATOM 663 O O . ASN A 1 87 ? -2.168 15.353 -5.156 1.00 81.94 87 ASN A O 1
ATOM 667 N N . ARG A 1 88 ? -2.176 13.937 -3.419 1.00 88.88 88 ARG A N 1
ATOM 668 C CA . ARG A 1 88 ? -0.791 14.200 -3.011 1.00 88.88 88 ARG A CA 1
ATOM 669 C C . ARG A 1 88 ? 0.016 12.911 -2.966 1.00 88.88 88 ARG A C 1
ATOM 671 O O . ARG A 1 88 ? -0.474 11.873 -2.534 1.00 88.88 88 ARG A O 1
ATOM 678 N N . LEU A 1 89 ? 1.280 13.021 -3.370 1.00 90.69 89 LEU A N 1
ATOM 679 C CA . LEU A 1 89 ? 2.271 11.967 -3.198 1.00 90.69 89 LEU A CA 1
ATOM 680 C C . LEU A 1 89 ? 3.052 12.211 -1.915 1.00 90.69 89 LEU A C 1
ATOM 682 O O . LEU A 1 89 ? 3.601 13.295 -1.704 1.00 90.69 89 LEU A O 1
ATOM 686 N N . VAL A 1 90 ? 3.102 11.192 -1.070 1.00 90.56 90 VAL A N 1
ATOM 687 C CA . VAL A 1 90 ? 3.669 11.263 0.269 1.00 90.56 90 VAL A CA 1
ATOM 688 C C . VAL A 1 90 ? 4.775 10.225 0.399 1.00 90.56 90 VAL A C 1
ATOM 690 O O . VAL A 1 90 ? 4.575 9.042 0.134 1.00 90.56 90 VAL A O 1
ATOM 693 N N . ARG A 1 91 ? 5.956 10.658 0.842 1.00 89.19 91 ARG A N 1
ATOM 694 C CA . ARG A 1 91 ? 7.054 9.762 1.213 1.00 89.19 91 ARG A CA 1
ATOM 695 C C . ARG A 1 91 ? 7.158 9.704 2.731 1.00 89.19 91 ARG A C 1
ATOM 697 O O . ARG A 1 91 ? 7.534 10.701 3.337 1.00 89.19 91 ARG A O 1
ATOM 704 N N . CYS A 1 92 ? 6.877 8.547 3.318 1.00 87.31 92 CYS A N 1
ATOM 705 C CA . CYS A 1 92 ? 7.154 8.313 4.734 1.00 87.31 92 CYS A CA 1
ATOM 706 C C . CYS A 1 92 ? 8.593 7.822 4.919 1.00 87.31 92 CYS A C 1
ATOM 708 O O . CYS A 1 92 ? 9.123 7.097 4.071 1.00 87.31 92 CYS A O 1
ATOM 710 N N . SER A 1 93 ? 9.237 8.224 6.015 1.00 84.19 93 SER A N 1
ATOM 711 C CA . SER A 1 93 ? 10.511 7.627 6.422 1.00 84.19 93 SER A CA 1
ATOM 712 C C . SER A 1 93 ? 10.320 6.155 6.832 1.00 84.19 93 SER A C 1
ATOM 714 O O . SER A 1 93 ? 9.196 5.737 7.113 1.00 84.19 93 SER A O 1
ATOM 716 N N . PRO A 1 94 ? 11.393 5.344 6.916 1.00 80.25 94 PRO A N 1
ATOM 717 C CA . PRO A 1 94 ? 11.276 3.923 7.272 1.00 80.25 94 PRO A CA 1
ATOM 718 C C . PRO A 1 94 ? 10.609 3.650 8.634 1.00 80.25 94 PRO A C 1
ATOM 720 O O . PRO A 1 94 ? 10.031 2.586 8.849 1.00 80.25 94 PRO A O 1
ATOM 723 N N . SER A 1 95 ? 10.691 4.608 9.563 1.00 82.12 95 SER A N 1
ATOM 724 C CA . SER A 1 95 ? 10.078 4.543 10.897 1.00 82.12 95 SER A CA 1
ATOM 725 C C . SER A 1 95 ? 8.665 5.129 10.968 1.00 82.12 95 SER A C 1
ATOM 727 O O . SER A 1 95 ? 8.033 5.077 12.022 1.00 82.12 95 SER A O 1
ATOM 729 N N . GLU A 1 96 ? 8.190 5.730 9.883 1.00 87.50 96 GLU A N 1
ATOM 730 C CA . GLU A 1 96 ? 6.865 6.330 9.784 1.00 87.50 96 GLU A CA 1
ATOM 731 C C . GLU A 1 96 ? 5.933 5.432 8.977 1.00 87.50 96 GLU A C 1
ATOM 733 O O . GLU A 1 96 ? 6.340 4.516 8.260 1.00 87.50 96 GLU A O 1
ATOM 738 N N . SER A 1 97 ? 4.641 5.678 9.113 1.00 88.75 97 SER A N 1
ATOM 739 C CA . SER A 1 97 ? 3.604 4.942 8.405 1.00 88.75 97 SER A CA 1
ATOM 740 C C . SER A 1 97 ? 2.520 5.903 7.951 1.00 88.75 97 SER A C 1
ATOM 742 O O . SER A 1 97 ? 2.240 6.886 8.638 1.00 88.75 97 SER A O 1
ATOM 744 N N . LEU A 1 98 ? 1.920 5.627 6.794 1.00 90.38 98 LEU A N 1
ATOM 745 C CA . LEU A 1 98 ? 0.790 6.406 6.310 1.00 90.38 98 LEU A CA 1
ATOM 746 C C . LEU A 1 98 ? -0.419 6.087 7.187 1.00 90.38 98 LEU A C 1
ATOM 748 O O . LEU A 1 98 ? -0.837 4.933 7.243 1.00 90.38 98 LEU A O 1
ATOM 752 N N . MET A 1 99 ? -0.989 7.085 7.857 1.00 88.94 99 MET A N 1
ATOM 753 C CA . MET A 1 99 ? -2.129 6.888 8.748 1.00 88.94 99 MET A CA 1
ATOM 754 C C . MET A 1 99 ? -3.387 7.534 8.177 1.00 88.94 99 MET A C 1
ATOM 756 O O . MET A 1 99 ? -3.484 8.751 8.065 1.00 88.94 99 MET A O 1
ATOM 760 N N . GLN A 1 100 ? -4.392 6.711 7.893 1.00 87.50 100 GLN A N 1
ATOM 761 C CA . GLN A 1 100 ? -5.722 7.162 7.503 1.00 87.50 100 GLN A CA 1
ATOM 762 C C . GLN A 1 100 ? -6.667 7.093 8.704 1.00 87.50 100 GLN A C 1
ATOM 764 O O . GLN A 1 100 ? -6.787 6.060 9.366 1.00 87.50 100 GLN A O 1
ATOM 769 N N . LYS A 1 101 ? -7.340 8.206 8.998 1.00 85.38 101 LYS A N 1
ATOM 770 C CA . LYS A 1 101 ? -8.297 8.348 10.109 1.00 85.38 101 LYS A CA 1
ATOM 771 C C . LYS A 1 101 ? -9.700 8.560 9.558 1.00 85.38 101 LYS A C 1
ATOM 773 O O . LYS A 1 101 ? -9.851 8.963 8.409 1.00 85.38 101 LYS A O 1
ATOM 778 N N . ASN A 1 102 ? -10.710 8.363 10.404 1.00 79.75 102 ASN A N 1
ATOM 779 C CA . ASN A 1 102 ? -12.117 8.579 10.050 1.00 79.75 102 ASN A CA 1
ATOM 780 C C . ASN A 1 102 ? -12.543 7.724 8.848 1.00 79.75 102 ASN A C 1
ATOM 782 O O . ASN A 1 102 ? -13.124 8.224 7.882 1.00 79.75 102 ASN A O 1
ATOM 786 N N . ILE A 1 103 ? -12.220 6.430 8.910 1.00 77.50 103 ILE A N 1
ATOM 787 C CA . ILE A 1 103 ? -12.636 5.467 7.895 1.00 77.50 103 ILE A CA 1
ATOM 788 C C . ILE A 1 103 ? -14.166 5.495 7.806 1.00 77.50 103 ILE A C 1
ATOM 790 O O . ILE A 1 103 ? -14.864 5.341 8.807 1.00 77.50 103 ILE A O 1
ATOM 794 N N . SER A 1 104 ? -14.689 5.715 6.604 1.00 70.94 104 SER A N 1
ATOM 795 C CA . SER A 1 104 ? -16.117 5.611 6.314 1.00 70.94 104 SER A CA 1
ATOM 796 C C . SER A 1 104 ? -16.301 4.894 4.978 1.00 70.94 104 SER A C 1
ATOM 798 O O . SER A 1 104 ? -15.580 5.170 4.021 1.00 70.94 104 SER A O 1
ATOM 800 N N . GLY A 1 105 ? -17.243 3.949 4.915 1.00 68.88 105 GLY A N 1
ATOM 801 C CA . GLY A 1 105 ? -17.525 3.154 3.713 1.00 68.88 105 GLY A CA 1
ATOM 802 C C . GLY A 1 105 ? -17.065 1.692 3.786 1.00 68.88 105 GLY A C 1
ATOM 803 O O . GLY A 1 105 ? -16.568 1.223 4.804 1.00 68.88 105 GLY A O 1
ATOM 804 N N . SER A 1 106 ? -17.274 0.960 2.687 1.00 63.53 106 SER A N 1
ATOM 805 C CA . SER A 1 106 ? -17.162 -0.508 2.608 1.00 63.53 106 SER A CA 1
ATOM 806 C C . SER A 1 106 ? -15.760 -1.040 2.275 1.00 63.53 106 SER A C 1
ATOM 808 O O . SER A 1 106 ? -15.618 -2.176 1.829 1.00 63.53 106 SER A O 1
ATOM 810 N N . GLY A 1 107 ? -14.712 -0.231 2.432 1.00 68.56 107 GLY A N 1
ATOM 811 C CA . GLY A 1 107 ? -13.343 -0.661 2.160 1.00 68.56 107 GLY A CA 1
ATOM 812 C C . GLY A 1 107 ? -12.367 0.500 2.072 1.00 68.56 107 GLY A C 1
ATOM 813 O O . GLY A 1 107 ? -12.715 1.592 1.624 1.00 68.56 107 GLY A O 1
ATOM 814 N N . ILE A 1 108 ? -11.134 0.253 2.499 1.00 87.38 108 ILE A N 1
ATOM 815 C CA . ILE A 1 108 ? -10.055 1.239 2.462 1.00 87.38 108 ILE A CA 1
ATOM 816 C C . ILE A 1 108 ? -9.200 0.916 1.255 1.00 87.38 108 ILE A C 1
ATOM 818 O O . ILE A 1 108 ? -8.761 -0.220 1.103 1.00 87.38 108 ILE A O 1
ATOM 822 N N . ARG A 1 109 ? -8.966 1.904 0.394 1.00 90.88 109 ARG A N 1
ATOM 823 C CA . ARG A 1 109 ? -8.144 1.751 -0.804 1.00 90.88 109 ARG A CA 1
ATOM 824 C C . ARG A 1 109 ? -7.161 2.906 -0.893 1.00 90.88 109 ARG A C 1
ATOM 826 O O . ARG A 1 109 ? -7.554 4.065 -0.811 1.00 90.88 109 ARG A O 1
ATOM 833 N N . THR A 1 110 ? -5.893 2.589 -1.096 1.00 92.00 110 THR A N 1
ATOM 834 C CA . THR A 1 110 ? -4.831 3.556 -1.379 1.00 92.00 110 THR A CA 1
ATOM 835 C C . THR A 1 110 ? -3.959 3.033 -2.514 1.00 92.00 110 THR A C 1
ATOM 837 O O . THR A 1 110 ? -4.118 1.897 -2.971 1.00 92.00 110 THR A O 1
ATOM 840 N N . ARG A 1 111 ? -3.075 3.884 -3.025 1.00 94.88 111 ARG A N 1
ATOM 841 C CA . ARG A 1 111 ? -2.118 3.523 -4.064 1.00 94.88 111 ARG A CA 1
ATOM 842 C C . ARG A 1 111 ? -0.715 3.733 -3.530 1.00 94.88 111 ARG A C 1
ATOM 844 O O . ARG A 1 111 ? -0.438 4.713 -2.840 1.00 94.88 111 ARG A O 1
ATOM 851 N N . TRP A 1 112 ? 0.159 2.800 -3.857 1.00 94.12 112 TRP A N 1
ATOM 852 C CA . TRP A 1 112 ? 1.573 2.865 -3.557 1.00 94.12 112 TRP A CA 1
ATOM 853 C C . TRP A 1 112 ? 2.359 2.823 -4.856 1.00 94.12 112 TRP A C 1
ATOM 855 O O . TRP A 1 112 ? 2.093 1.997 -5.721 1.00 94.12 112 TRP A O 1
ATOM 865 N N . ILE A 1 113 ? 3.320 3.719 -5.004 1.00 93.50 113 ILE A N 1
ATOM 866 C CA . ILE A 1 113 ? 4.195 3.796 -6.164 1.00 93.50 113 ILE A CA 1
ATOM 867 C C . ILE A 1 113 ? 5.557 3.296 -5.713 1.00 93.50 113 ILE A C 1
ATOM 869 O O . ILE A 1 113 ? 6.187 3.870 -4.816 1.00 93.50 113 ILE A O 1
ATOM 873 N N . SER A 1 114 ? 5.993 2.209 -6.333 1.00 91.12 114 SER A N 1
ATOM 874 C CA . SER A 1 114 ? 7.296 1.613 -6.062 1.00 91.12 114 SER A CA 1
ATOM 875 C C . SER A 1 114 ? 8.441 2.543 -6.465 1.00 91.12 114 SER A C 1
ATOM 877 O O . SER A 1 114 ? 8.297 3.438 -7.301 1.00 91.12 114 SER A O 1
ATOM 879 N N . SER A 1 115 ? 9.614 2.345 -5.863 1.00 87.94 115 SER A N 1
ATOM 880 C CA . SER A 1 115 ? 10.789 3.127 -6.251 1.00 87.94 115 SER A CA 1
ATOM 881 C C . SER A 1 115 ? 11.257 2.779 -7.665 1.00 87.94 115 SER A C 1
ATOM 883 O O . SER A 1 115 ? 11.069 1.663 -8.147 1.00 87.94 115 SER A O 1
ATOM 885 N N . SER A 1 116 ? 11.969 3.709 -8.298 1.00 86.00 116 SER A N 1
ATOM 886 C CA . SER A 1 116 ? 12.640 3.483 -9.582 1.00 86.00 116 SER A CA 1
ATOM 887 C C . SER A 1 116 ? 13.926 2.649 -9.470 1.00 86.00 116 SER A C 1
ATOM 889 O O . SER A 1 116 ? 14.649 2.508 -10.454 1.00 86.00 116 SER A O 1
ATOM 891 N N . SER A 1 117 ? 14.272 2.148 -8.278 1.00 82.62 117 SER A N 1
ATOM 892 C CA . SER A 1 117 ? 15.479 1.346 -8.077 1.00 82.62 117 SER A CA 1
ATOM 893 C C . SER A 1 117 ? 15.285 -0.055 -8.652 1.00 82.62 117 SER A C 1
ATOM 895 O O . SER A 1 117 ? 14.427 -0.811 -8.201 1.00 82.62 117 SER A O 1
ATOM 897 N N . LEU A 1 118 ? 16.132 -0.415 -9.617 1.00 77.31 118 LEU A N 1
ATOM 898 C CA . LEU A 1 118 ? 16.154 -1.745 -10.236 1.00 77.31 118 LEU A CA 1
ATOM 899 C C . LEU A 1 118 ? 16.760 -2.824 -9.321 1.00 77.31 118 LEU A C 1
ATOM 901 O O . LEU A 1 118 ? 16.665 -4.007 -9.624 1.00 77.31 118 LEU A O 1
ATOM 905 N N . ASN A 1 119 ? 17.367 -2.427 -8.198 1.00 79.06 119 ASN A N 1
ATOM 906 C CA . ASN A 1 119 ? 17.970 -3.346 -7.226 1.00 79.06 119 ASN A CA 1
ATOM 907 C C . ASN A 1 119 ? 16.950 -3.882 -6.205 1.00 79.06 119 ASN A C 1
ATOM 909 O O . ASN A 1 119 ? 17.316 -4.613 -5.286 1.00 79.06 119 ASN A O 1
ATOM 913 N N . VAL A 1 120 ? 15.677 -3.496 -6.339 1.00 77.31 120 VAL A N 1
ATOM 914 C CA . VAL A 1 120 ? 14.573 -3.975 -5.505 1.00 77.31 120 VAL A CA 1
ATOM 915 C C . VAL A 1 120 ? 13.867 -5.102 -6.239 1.00 77.31 120 VAL A C 1
ATOM 917 O O . VAL A 1 120 ? 13.311 -4.877 -7.309 1.00 77.31 120 VAL A O 1
ATOM 920 N N . GLY A 1 121 ? 13.874 -6.300 -5.659 1.00 78.19 121 GLY A N 1
ATOM 921 C CA . GLY A 1 121 ? 13.106 -7.437 -6.179 1.00 78.19 121 GLY A CA 1
ATOM 922 C C . GLY A 1 121 ? 11.756 -7.641 -5.490 1.00 78.19 121 GLY A C 1
ATOM 923 O O . GLY A 1 121 ? 10.928 -8.392 -5.990 1.00 78.19 121 GLY A O 1
ATOM 924 N N . SER A 1 122 ? 11.536 -7.008 -4.334 1.00 85.69 122 SER A N 1
ATOM 925 C CA . SER A 1 122 ? 10.315 -7.165 -3.545 1.00 85.69 122 SER A CA 1
ATOM 926 C C . SER A 1 122 ? 10.107 -6.008 -2.567 1.00 85.69 122 SER A C 1
ATOM 928 O O . SER A 1 122 ? 11.064 -5.386 -2.087 1.00 85.69 122 SER A O 1
ATOM 930 N N . ALA A 1 123 ? 8.842 -5.769 -2.226 1.00 86.75 123 ALA A N 1
ATOM 931 C CA . ALA A 1 123 ? 8.417 -4.889 -1.148 1.00 86.75 123 ALA A CA 1
ATOM 932 C C . ALA A 1 123 ? 7.283 -5.561 -0.371 1.00 86.75 123 ALA A C 1
ATOM 934 O O . ALA A 1 123 ? 6.414 -6.194 -0.967 1.00 86.75 123 ALA A O 1
ATOM 935 N N . GLU A 1 124 ? 7.298 -5.425 0.951 1.00 89.50 124 GLU A N 1
ATOM 936 C CA . GLU A 1 124 ? 6.246 -5.948 1.818 1.00 89.50 124 GLU A CA 1
ATOM 937 C C . GLU A 1 124 ? 5.431 -4.783 2.384 1.00 89.50 124 GLU A C 1
ATOM 939 O O . GLU A 1 124 ? 5.986 -3.787 2.858 1.00 89.50 124 GLU A O 1
ATOM 944 N N . ILE A 1 125 ? 4.107 -4.915 2.306 1.00 89.75 125 ILE A N 1
ATOM 945 C CA . ILE A 1 125 ? 3.139 -3.944 2.816 1.00 89.75 125 ILE A CA 1
ATOM 946 C C . ILE A 1 125 ? 2.401 -4.583 3.986 1.00 89.75 125 ILE A C 1
ATOM 948 O O . ILE A 1 125 ? 1.959 -5.727 3.876 1.00 89.75 125 ILE A O 1
ATOM 952 N N . ARG A 1 126 ? 2.247 -3.832 5.077 1.00 87.81 126 ARG A N 1
ATOM 953 C CA . ARG A 1 126 ? 1.444 -4.219 6.240 1.00 87.81 126 ARG A CA 1
ATOM 954 C C . ARG A 1 126 ? 0.518 -3.106 6.702 1.00 87.81 126 ARG A C 1
ATOM 956 O O . ARG A 1 126 ? 0.875 -1.923 6.475 1.00 87.81 126 ARG A O 1
#

Sequence (126 aa):
MAWLKLTLPLCFLGALLVLPAYCQQAPCEVVRKTVPQGSFRLDVEPHDYTPNDIYTVSITGAENASSVIFQILPSENSGGGLWEEGNRLVRCSPSESLMQKNISGSGIRTRWISSSSLNVGSAEIR

Radius of gyration: 21.9 Å; chains: 1; bounding box: 36×76×38 Å

Foldseek 3Di:
DDPDDPDPPPVVVVVVVCPPPVPPPDQWDQDDDDDDDWDKDWDWPPPFDDAQDKIKIKMAPCQVPQKDWKAKADDPDFDFKWKDDPPDTDTYDNRIIRMDGDDHDGIDIIMIGGHNDPPDRDIDMD

Secondary structure (DSSP, 8-state):
----SSSSSHHHHHTTS---GGGS--SEE--------S--EEEEES-S--TT-EEEEEEES-TT-SEEEE-EEPPTT----EEEETTEEE---TT-EEEEES--SS-EEEEEE--S-TT----EE-